Protein AF-A0A8J7U2C8-F1 (afdb_monomer_lite)

Foldseek 3Di:
DAQDVLQPDPVSLQVQLVVQLVCVVVVDDQPDPPCVPPDSSVSSSVCSRVVVDHRDCVVVVVVVVVPD

Sequence (68 aa):
MHVPDNIGSKYRLIVLAGQRVSQLQRGAAPRVENVENQKMTTIAMREASSGTLSFHPKGLLEKEHQAY

pLDDT: mean 81.97, std 15.09, range [41.53, 95.0]

Structure (mmCIF, N/CA/C/O backbone):
data_AF-A0A8J7U2C8-F1
#
_entry.id   AF-A0A8J7U2C8-F1
#
loop_
_atom_site.group_PDB
_atom_site.id
_atom_site.type_symbol
_atom_site.label_atom_id
_atom_site.label_alt_id
_atom_site.label_comp_id
_atom_site.label_asym_id
_atom_site.label_entity_id
_atom_site.label_seq_id
_atom_site.pdbx_PDB_ins_code
_atom_site.Cartn_x
_atom_site.Cartn_y
_atom_site.Cartn_z
_atom_site.occupancy
_atom_site.B_iso_or_equiv
_atom_site.auth_seq_id
_atom_site.auth_comp_id
_atom_site.auth_asym_id
_atom_site.auth_atom_id
_atom_site.pdbx_PDB_model_num
ATOM 1 N N . MET A 1 1 ? 8.845 -14.198 -2.770 1.00 64.31 1 MET A N 1
ATOM 2 C CA . MET A 1 1 ? 8.118 -13.000 -3.247 1.00 64.31 1 MET A CA 1
ATOM 3 C C . MET A 1 1 ? 7.573 -13.321 -4.630 1.00 64.31 1 MET A C 1
ATOM 5 O O . MET A 1 1 ? 8.367 -13.491 -5.547 1.00 64.31 1 MET A O 1
ATOM 9 N N . HIS A 1 2 ? 6.257 -13.503 -4.741 1.00 79.31 2 HIS A N 1
ATOM 10 C CA . HIS A 1 2 ? 5.577 -13.782 -6.006 1.00 79.31 2 HIS A CA 1
ATOM 11 C C . HIS A 1 2 ? 5.282 -12.458 -6.721 1.00 79.31 2 HIS A C 1
ATOM 13 O O . HIS A 1 2 ? 4.789 -11.525 -6.085 1.00 79.31 2 HIS A O 1
ATOM 19 N N . VAL A 1 3 ? 5.620 -12.363 -8.007 1.00 82.38 3 VAL A N 1
ATOM 20 C CA . VAL A 1 3 ? 5.262 -11.217 -8.852 1.00 82.38 3 VAL A CA 1
ATOM 21 C C . VAL A 1 3 ? 4.143 -11.688 -9.768 1.00 82.38 3 VAL A C 1
ATOM 23 O O . VAL A 1 3 ? 4.410 -12.548 -10.600 1.00 82.38 3 VAL A O 1
ATOM 26 N N . PRO A 1 4 ? 2.916 -11.172 -9.618 1.00 82.12 4 PRO A N 1
ATOM 27 C CA . PRO A 1 4 ? 1.833 -11.561 -10.504 1.00 82.12 4 PRO A CA 1
ATOM 28 C C . PRO A 1 4 ? 2.069 -11.026 -11.926 1.00 82.12 4 PRO A C 1
ATOM 30 O O . PRO A 1 4 ? 2.673 -9.961 -12.117 1.00 82.12 4 PRO A O 1
ATOM 33 N N . ASP A 1 5 ? 1.592 -11.771 -12.924 1.00 81.88 5 ASP A N 1
ATOM 34 C CA . ASP A 1 5 ? 1.838 -11.500 -14.350 1.00 81.88 5 ASP A CA 1
ATOM 35 C C . ASP A 1 5 ? 1.355 -10.111 -14.786 1.00 81.88 5 ASP A C 1
ATOM 37 O O . ASP A 1 5 ? 1.984 -9.454 -15.614 1.00 81.88 5 ASP A O 1
ATOM 41 N N . ASN A 1 6 ? 0.288 -9.605 -14.160 1.00 78.94 6 ASN A N 1
ATOM 42 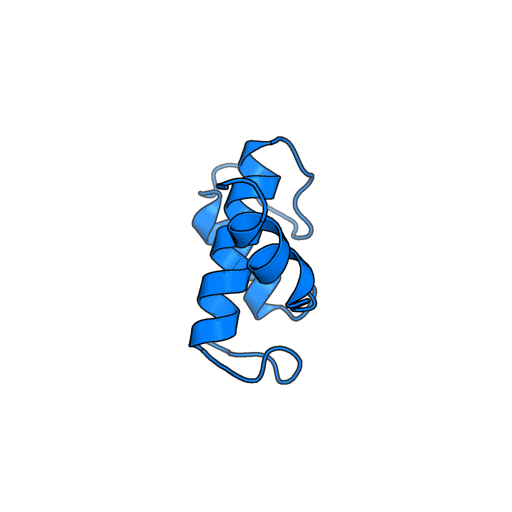C CA . ASN A 1 6 ? -0.252 -8.268 -14.415 1.00 78.94 6 ASN A CA 1
ATOM 43 C C . ASN A 1 6 ? 0.688 -7.121 -13.989 1.00 78.94 6 ASN A C 1
ATOM 45 O O . ASN A 1 6 ? 0.509 -5.982 -14.420 1.00 78.94 6 ASN A O 1
ATOM 49 N N . ILE A 1 7 ? 1.687 -7.400 -13.148 1.00 82.38 7 ILE A N 1
ATOM 50 C CA . ILE A 1 7 ? 2.734 -6.451 -12.750 1.00 82.38 7 ILE A CA 1
ATOM 51 C C . ILE A 1 7 ? 4.017 -6.725 -13.543 1.00 82.38 7 ILE A C 1
ATOM 53 O O . ILE A 1 7 ? 4.718 -5.781 -13.932 1.00 82.38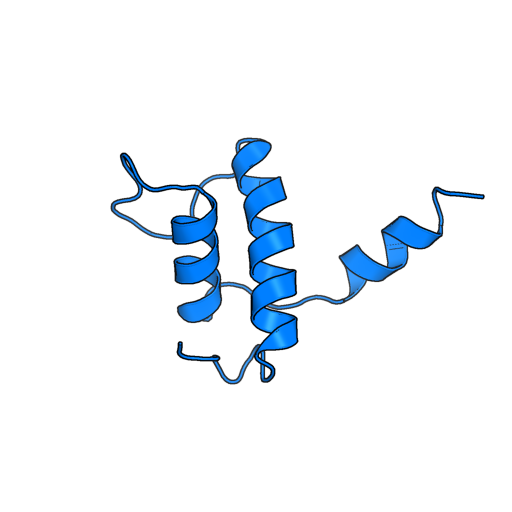 7 ILE A O 1
ATOM 57 N N . GLY A 1 8 ? 4.335 -8.004 -13.777 1.00 82.19 8 GLY A N 1
ATOM 58 C CA . GLY A 1 8 ? 5.413 -8.486 -14.652 1.00 82.19 8 GLY A CA 1
ATOM 59 C C . GLY A 1 8 ? 6.847 -8.159 -14.207 1.00 82.19 8 GLY A C 1
ATOM 60 O O . GLY A 1 8 ? 7.803 -8.714 -14.734 1.00 82.19 8 GLY A O 1
ATOM 61 N N . SER A 1 9 ? 7.037 -7.268 -13.228 1.00 87.75 9 SER A N 1
ATOM 62 C CA . SER A 1 9 ? 8.352 -6.835 -12.751 1.00 87.75 9 SER A CA 1
ATOM 63 C C . SER A 1 9 ? 8.389 -6.670 -11.235 1.00 87.75 9 SER A C 1
ATOM 65 O O . SER A 1 9 ? 7.542 -5.999 -10.642 1.00 87.75 9 SER A O 1
ATOM 67 N N . LYS A 1 10 ? 9.445 -7.211 -10.614 1.00 87.56 10 LYS A N 1
ATOM 68 C CA . LYS A 1 10 ? 9.733 -7.047 -9.178 1.00 87.56 10 LYS A CA 1
ATOM 69 C C . LYS A 1 10 ? 9.816 -5.571 -8.783 1.00 87.56 10 LYS A C 1
ATOM 71 O O . LYS A 1 10 ? 9.316 -5.198 -7.732 1.00 87.56 10 LYS A O 1
ATOM 76 N N . TYR A 1 11 ? 10.385 -4.718 -9.634 1.00 90.06 11 TYR A N 1
ATOM 77 C CA . TYR A 1 11 ? 10.497 -3.284 -9.353 1.00 90.06 11 TYR A CA 1
ATOM 78 C C . TYR A 1 11 ? 9.137 -2.588 -9.398 1.00 90.06 11 TYR A C 1
ATOM 80 O O . TYR A 1 11 ? 8.814 -1.810 -8.503 1.00 90.06 11 TYR A O 1
ATOM 88 N N . ARG A 1 12 ? 8.302 -2.923 -10.392 1.00 87.69 12 ARG A N 1
ATOM 89 C CA . ARG A 1 12 ? 6.932 -2.394 -10.484 1.00 87.69 12 ARG A CA 1
ATOM 90 C C . ARG A 1 12 ? 6.096 -2.799 -9.273 1.00 87.69 12 ARG A C 1
ATOM 92 O O . ARG A 1 12 ? 5.328 -1.978 -8.786 1.00 87.69 12 ARG A O 1
ATOM 99 N N . LEU A 1 13 ? 6.298 -4.011 -8.749 1.00 89.44 13 LEU A N 1
ATOM 100 C CA . LEU A 1 13 ? 5.651 -4.476 -7.520 1.00 89.44 13 LEU A CA 1
ATOM 101 C C . LEU A 1 13 ? 6.000 -3.579 -6.326 1.00 89.44 13 LEU A C 1
ATOM 103 O O . LEU A 1 13 ? 5.102 -3.140 -5.613 1.00 89.44 13 LEU A O 1
ATOM 107 N N . ILE A 1 14 ? 7.287 -3.275 -6.128 1.00 91.12 14 ILE A N 1
ATOM 108 C CA . ILE A 1 14 ? 7.739 -2.421 -5.018 1.00 91.12 14 ILE A CA 1
ATOM 109 C C . ILE A 1 14 ? 7.197 -0.996 -5.157 1.00 91.12 14 ILE A C 1
ATOM 111 O O . ILE A 1 14 ? 6.700 -0.435 -4.182 1.00 91.12 14 ILE A O 1
ATOM 115 N N . VAL A 1 15 ? 7.235 -0.424 -6.364 1.00 90.50 15 VAL A N 1
ATOM 116 C CA . VAL A 1 15 ? 6.693 0.920 -6.618 1.00 90.50 15 VAL A CA 1
ATOM 117 C C . VAL A 1 15 ? 5.184 0.961 -6.362 1.00 90.50 15 VAL A C 1
ATOM 119 O O . VAL A 1 15 ? 4.704 1.866 -5.678 1.00 90.50 15 VAL A O 1
ATOM 122 N N . LEU A 1 16 ? 4.441 -0.039 -6.846 1.00 90.38 16 LEU A N 1
ATOM 123 C CA . LEU A 1 16 ? 2.998 -0.152 -6.633 1.00 90.38 16 LEU A CA 1
ATOM 124 C C . LEU A 1 16 ? 2.655 -0.291 -5.147 1.00 90.38 16 LEU A C 1
ATOM 126 O O . LEU A 1 16 ? 1.761 0.396 -4.654 1.00 90.38 16 LEU A O 1
ATOM 130 N N . ALA A 1 17 ? 3.389 -1.136 -4.421 1.00 92.19 17 ALA A N 1
ATOM 131 C CA . ALA A 1 17 ? 3.220 -1.292 -2.983 1.00 92.19 17 ALA A CA 1
ATOM 132 C C . ALA A 1 17 ? 3.521 0.019 -2.239 1.00 92.19 17 ALA A C 1
ATOM 134 O O . ALA A 1 17 ? 2.748 0.411 -1.371 1.00 92.19 17 ALA A O 1
ATOM 135 N N . GLY A 1 18 ? 4.578 0.747 -2.612 1.00 93.38 18 GLY A N 1
ATOM 136 C CA . GLY A 1 18 ? 4.904 2.053 -2.029 1.00 93.38 18 GLY A CA 1
ATOM 137 C C . GLY A 1 18 ? 3.800 3.094 -2.242 1.00 93.38 18 GLY A C 1
ATOM 138 O O . GLY A 1 18 ? 3.359 3.737 -1.290 1.00 93.38 18 GLY A O 1
ATOM 139 N N . GLN A 1 19 ? 3.279 3.205 -3.468 1.00 91.75 19 GLN A N 1
ATOM 140 C CA . GLN A 1 19 ? 2.124 4.063 -3.763 1.00 91.75 19 GLN A CA 1
ATOM 141 C C . GLN A 1 19 ? 0.897 3.659 -2.943 1.00 91.75 19 GLN A C 1
ATOM 143 O O . GLN A 1 19 ? 0.170 4.516 -2.434 1.00 91.75 19 GLN A O 1
ATOM 148 N N . ARG A 1 20 ? 0.674 2.352 -2.786 1.00 93.75 20 ARG A N 1
ATOM 149 C CA . ARG A 1 20 ? -0.441 1.833 -2.003 1.00 93.75 20 ARG A CA 1
ATOM 150 C C . ARG A 1 20 ? -0.296 2.135 -0.513 1.00 93.75 20 ARG A C 1
ATOM 152 O O . ARG A 1 20 ? -1.287 2.511 0.106 1.00 93.75 20 ARG A O 1
ATOM 159 N N . VAL A 1 21 ? 0.912 2.076 0.049 1.00 95.00 21 VAL A N 1
ATOM 160 C CA . VAL A 1 21 ? 1.174 2.515 1.432 1.00 95.00 21 VAL A CA 1
ATOM 161 C C . VAL A 1 21 ? 0.744 3.966 1.627 1.00 95.00 21 VAL A C 1
ATOM 163 O O . VAL A 1 21 ? 0.045 4.255 2.595 1.00 95.00 21 VAL A O 1
ATOM 166 N N . SER A 1 22 ? 1.068 4.865 0.692 1.00 93.69 22 SER A N 1
ATOM 167 C CA . SER A 1 22 ? 0.622 6.263 0.777 1.00 93.69 22 SER A CA 1
ATOM 168 C C . SER A 1 22 ? -0.904 6.408 0.765 1.00 93.69 22 SER A C 1
ATOM 170 O O . SER A 1 22 ? -1.434 7.309 1.406 1.00 93.69 22 SER A O 1
ATOM 172 N N . GLN A 1 23 ? -1.630 5.536 0.059 1.00 92.69 23 GLN A N 1
ATOM 173 C CA . GLN A 1 23 ? -3.098 5.533 0.082 1.00 92.69 23 GLN A CA 1
ATOM 174 C C . GLN A 1 23 ? -3.636 5.048 1.433 1.00 92.69 23 GLN A C 1
ATOM 176 O O . GLN A 1 23 ? -4.532 5.679 1.987 1.00 92.69 23 GLN A O 1
ATOM 181 N N . LEU A 1 24 ? -3.072 3.968 1.983 1.00 93.88 24 LEU A N 1
ATOM 182 C CA . LEU A 1 24 ? -3.453 3.438 3.298 1.00 93.88 24 LEU A CA 1
ATOM 183 C C . LEU A 1 24 ? -3.194 4.464 4.412 1.00 93.88 24 LEU A C 1
ATOM 185 O O . LEU A 1 24 ? -4.042 4.664 5.274 1.00 93.88 24 LEU A O 1
ATOM 189 N N . GLN A 1 25 ? -2.071 5.185 4.345 1.00 93.25 25 GLN A N 1
ATOM 190 C CA . GLN A 1 25 ? -1.758 6.285 5.267 1.00 93.25 25 GLN A CA 1
ATOM 191 C C . GLN A 1 25 ? -2.773 7.434 5.200 1.00 93.25 25 GLN A C 1
ATOM 193 O O . GLN A 1 25 ? -3.005 8.099 6.203 1.00 93.25 25 GLN A O 1
ATOM 198 N N . ARG A 1 26 ? -3.394 7.660 4.036 1.00 94.88 26 ARG A N 1
ATOM 199 C CA . ARG A 1 26 ? -4.456 8.662 3.838 1.00 94.88 26 ARG A CA 1
ATOM 200 C C . ARG A 1 26 ? -5.850 8.157 4.233 1.00 94.88 26 ARG A C 1
ATOM 202 O O . ARG A 1 26 ? -6.828 8.850 3.980 1.00 94.88 26 ARG A O 1
ATOM 209 N N . GLY A 1 27 ? -5.954 6.964 4.820 1.00 92.38 27 GLY A N 1
ATOM 210 C CA . GLY A 1 27 ? -7.223 6.385 5.260 1.00 92.38 27 GLY A CA 1
ATOM 211 C C . GLY A 1 27 ? -7.961 5.576 4.191 1.00 92.38 27 GLY A C 1
ATOM 212 O O . GLY A 1 27 ? -9.142 5.285 4.362 1.00 92.38 27 GLY A O 1
ATOM 213 N N . ALA A 1 28 ? -7.305 5.195 3.088 1.00 93.25 28 ALA A N 1
ATOM 214 C CA . ALA A 1 28 ? -7.919 4.273 2.135 1.00 93.25 28 ALA A CA 1
ATOM 215 C C . ALA A 1 28 ? -8.170 2.903 2.786 1.00 93.25 28 ALA A C 1
ATOM 217 O O . ALA A 1 28 ? -7.307 2.373 3.487 1.00 93.25 28 ALA A O 1
ATOM 218 N N . ALA A 1 29 ? -9.320 2.297 2.489 1.00 92.12 29 ALA A N 1
ATOM 219 C CA . ALA A 1 29 ? -9.652 0.968 2.985 1.00 92.12 29 ALA A CA 1
ATOM 220 C C . ALA A 1 29 ? -8.708 -0.103 2.394 1.00 92.12 29 ALA A C 1
ATOM 222 O O . ALA A 1 29 ? -8.453 -0.095 1.177 1.00 92.12 29 ALA A O 1
ATOM 223 N N . PRO A 1 30 ? -8.191 -1.029 3.219 1.00 92.94 30 PRO A N 1
ATOM 224 C CA . PRO A 1 30 ? -7.503 -2.225 2.747 1.00 92.94 30 PRO A CA 1
ATOM 225 C C . PRO A 1 30 ? -8.413 -3.108 1.882 1.00 92.94 30 PRO A C 1
ATOM 227 O O . PRO A 1 30 ? -9.621 -3.165 2.090 1.00 92.94 30 PRO A O 1
ATOM 230 N N . ARG A 1 31 ? -7.826 -3.802 0.905 1.00 90.88 31 ARG A N 1
ATOM 231 C CA . ARG A 1 31 ? -8.510 -4.755 0.006 1.00 90.88 31 ARG A CA 1
ATOM 232 C C . ARG A 1 31 ? -8.348 -6.214 0.437 1.00 90.88 31 ARG A C 1
ATOM 234 O O . ARG A 1 31 ? -8.865 -7.103 -0.228 1.00 90.88 31 ARG A O 1
ATOM 241 N N . VAL A 1 32 ? -7.585 -6.459 1.498 1.00 89.44 32 VAL A N 1
ATOM 242 C CA . VAL A 1 32 ? -7.346 -7.786 2.076 1.00 89.44 32 VAL A CA 1
ATOM 243 C C . VAL A 1 32 ? -7.946 -7.851 3.474 1.00 89.44 32 VAL A C 1
ATOM 245 O O . VAL A 1 32 ? -7.999 -6.849 4.183 1.00 89.44 32 VAL A O 1
ATOM 248 N N . GLU A 1 33 ? -8.382 -9.040 3.869 1.00 88.94 33 GLU A N 1
ATOM 249 C CA . GLU A 1 33 ? -8.935 -9.306 5.197 1.00 88.94 33 GLU A CA 1
ATOM 250 C C . GLU A 1 33 ? -7.832 -9.500 6.252 1.00 88.94 33 GLU A C 1
ATOM 252 O O . GLU A 1 33 ? -6.656 -9.726 5.928 1.00 88.94 33 GLU A O 1
ATOM 257 N N . ASN A 1 34 ? -8.227 -9.476 7.531 1.00 88.00 34 ASN A N 1
ATOM 258 C CA . ASN A 1 34 ? -7.353 -9.736 8.682 1.00 88.00 34 ASN A CA 1
ATOM 259 C C . ASN A 1 34 ? -6.121 -8.811 8.715 1.00 88.00 34 ASN A C 1
ATOM 261 O O . ASN A 1 34 ? -4.974 -9.252 8.819 1.00 88.00 34 ASN A O 1
ATOM 265 N N . VAL A 1 35 ? -6.373 -7.512 8.560 1.00 89.00 35 VAL A N 1
ATOM 266 C CA . VAL A 1 35 ? -5.359 -6.442 8.544 1.00 89.00 35 VAL A CA 1
ATOM 267 C C . VAL A 1 35 ? -5.112 -5.819 9.913 1.00 89.00 35 VAL A C 1
ATOM 269 O O . VAL A 1 35 ? -4.222 -4.981 10.058 1.00 89.00 35 VAL A O 1
ATOM 272 N N . GLU A 1 36 ? -5.881 -6.231 10.917 1.00 87.06 36 GLU A N 1
ATOM 273 C CA . GLU A 1 36 ? -5.726 -5.777 12.292 1.00 87.06 36 GLU A CA 1
ATOM 274 C C . GLU A 1 36 ? -4.291 -6.050 12.769 1.00 87.06 36 GLU A C 1
ATOM 276 O O . GLU A 1 36 ? -3.749 -7.140 12.583 1.00 87.06 36 GLU A O 1
ATOM 281 N N . ASN A 1 37 ? -3.644 -5.028 13.337 1.00 88.75 37 ASN A N 1
ATOM 282 C CA . ASN A 1 37 ? -2.253 -5.061 13.811 1.00 88.75 37 ASN A CA 1
ATOM 283 C C . ASN A 1 37 ? -1.167 -5.314 12.743 1.00 88.75 37 ASN A C 1
ATOM 285 O O . ASN A 1 37 ? 0.001 -5.514 13.089 1.00 88.75 37 ASN A O 1
ATOM 289 N N . GLN A 1 38 ? -1.487 -5.268 11.445 1.00 92.12 38 GLN A N 1
ATOM 290 C CA . GLN A 1 38 ? -0.478 -5.380 10.388 1.00 92.12 38 GLN A CA 1
ATOM 291 C C . GLN A 1 38 ? 0.103 -4.015 10.007 1.00 92.12 38 GLN A C 1
ATOM 293 O O . GLN A 1 38 ? -0.595 -3.008 9.907 1.00 92.12 38 GLN A O 1
ATOM 298 N N . LYS A 1 39 ? 1.413 -3.979 9.728 1.00 94.12 39 LYS A N 1
ATOM 299 C CA . LYS A 1 39 ? 2.057 -2.782 9.169 1.00 94.12 39 LYS A CA 1
ATOM 300 C C . LYS A 1 39 ? 1.471 -2.485 7.788 1.00 94.12 39 LYS A C 1
ATOM 302 O O . LYS A 1 39 ? 1.296 -3.396 6.981 1.00 94.12 39 LYS A O 1
ATOM 307 N N . MET A 1 40 ? 1.268 -1.206 7.472 1.00 94.56 40 MET A N 1
ATOM 308 C CA . MET A 1 40 ? 0.745 -0.775 6.165 1.00 94.56 40 MET A CA 1
ATOM 309 C C . MET A 1 40 ? 1.582 -1.300 4.992 1.00 94.56 40 MET A C 1
ATOM 311 O O . MET A 1 40 ? 1.037 -1.646 3.950 1.00 94.56 40 MET A O 1
ATOM 315 N N . THR A 1 41 ? 2.900 -1.419 5.171 1.00 95.00 41 THR A N 1
ATOM 316 C CA . THR A 1 41 ? 3.808 -2.025 4.186 1.00 95.00 41 THR A CA 1
ATOM 317 C C . THR A 1 41 ? 3.500 -3.501 3.944 1.00 95.00 41 THR A C 1
ATOM 319 O O . THR A 1 41 ? 3.488 -3.941 2.798 1.00 95.00 41 THR A O 1
ATOM 322 N N . THR A 1 42 ? 3.192 -4.260 4.997 1.00 94.31 42 THR A N 1
ATOM 323 C CA . THR A 1 42 ? 2.783 -5.667 4.900 1.00 94.31 42 THR A CA 1
ATOM 324 C C . THR A 1 42 ? 1.450 -5.803 4.170 1.00 94.31 42 THR A C 1
ATOM 326 O O . THR A 1 42 ? 1.331 -6.637 3.273 1.00 94.31 42 THR A O 1
ATOM 329 N N . ILE A 1 43 ? 0.473 -4.953 4.501 1.00 94.44 43 ILE A N 1
ATOM 330 C CA . ILE A 1 43 ? -0.847 -4.932 3.854 1.00 94.44 43 ILE A CA 1
ATOM 331 C C . ILE A 1 43 ? -0.697 -4.618 2.359 1.00 94.44 43 ILE A C 1
ATOM 333 O O . ILE A 1 43 ? -1.160 -5.382 1.516 1.00 94.44 43 ILE A O 1
ATOM 337 N N . ALA A 1 44 ? 0.026 -3.548 2.018 1.00 93.75 44 ALA A N 1
ATOM 338 C CA . ALA A 1 44 ? 0.249 -3.137 0.634 1.00 93.75 44 ALA A CA 1
ATOM 339 C C . ALA A 1 44 ? 0.986 -4.203 -0.191 1.00 93.75 44 ALA A C 1
ATOM 341 O O . ALA A 1 44 ? 0.624 -4.446 -1.340 1.00 93.75 44 ALA A O 1
ATOM 342 N N . MET A 1 45 ? 1.989 -4.870 0.388 1.00 93.00 45 MET A N 1
ATOM 343 C CA . MET A 1 45 ? 2.695 -5.963 -0.285 1.00 93.00 45 MET A CA 1
ATOM 344 C C . MET A 1 45 ? 1.795 -7.179 -0.514 1.00 93.00 45 MET A C 1
ATOM 346 O O . MET A 1 45 ? 1.867 -7.777 -1.587 1.00 93.00 45 MET A O 1
ATOM 350 N N . ARG A 1 46 ? 0.931 -7.528 0.450 1.00 92.88 46 ARG A N 1
ATOM 351 C CA . ARG A 1 46 ? -0.057 -8.607 0.285 1.00 92.88 46 ARG A CA 1
ATOM 352 C C . ARG A 1 46 ? -1.017 -8.288 -0.858 1.00 92.88 46 ARG A C 1
ATOM 354 O O . ARG A 1 46 ? -1.132 -9.107 -1.764 1.00 92.88 46 ARG A O 1
ATOM 361 N N . GLU A 1 47 ? -1.597 -7.089 -0.864 1.00 90.69 47 GLU A N 1
ATOM 362 C CA . GLU A 1 47 ? -2.499 -6.622 -1.930 1.00 90.69 47 GLU A CA 1
ATOM 363 C C . GLU A 1 47 ? -1.825 -6.570 -3.309 1.00 90.69 47 GLU A C 1
ATOM 365 O O . GLU A 1 47 ? -2.435 -6.889 -4.330 1.00 90.69 47 GLU A O 1
ATOM 370 N N . ALA A 1 48 ? -0.555 -6.164 -3.359 1.00 90.44 48 ALA A N 1
ATOM 371 C CA . ALA A 1 48 ? 0.202 -6.126 -4.603 1.00 90.44 48 ALA A CA 1
ATOM 372 C C . ALA A 1 48 ? 0.525 -7.543 -5.106 1.00 90.44 48 ALA A C 1
ATOM 374 O O . ALA A 1 48 ? 0.447 -7.809 -6.302 1.00 90.44 48 ALA A O 1
ATOM 375 N N . SER A 1 49 ? 0.846 -8.469 -4.198 1.00 88.62 49 SER A N 1
ATOM 376 C CA . SER A 1 49 ? 1.173 -9.859 -4.539 1.00 88.62 49 SER A CA 1
ATOM 377 C C . SER A 1 49 ? -0.042 -10.713 -4.909 1.00 88.62 49 SER A C 1
ATOM 379 O O . SER A 1 49 ? 0.113 -11.673 -5.663 1.00 88.62 49 SER A O 1
ATOM 381 N N . SER A 1 50 ? -1.238 -10.355 -4.425 1.00 86.88 50 SER A N 1
ATOM 382 C CA . SER A 1 50 ? -2.498 -11.039 -4.738 1.00 86.88 50 SER A CA 1
ATOM 383 C C . SER A 1 50 ? -3.048 -10.691 -6.125 1.00 86.88 50 SER A C 1
ATOM 385 O O . SER A 1 50 ? -4.099 -11.195 -6.507 1.00 86.88 50 SER A O 1
ATOM 387 N N . GLY A 1 51 ? -2.380 -9.806 -6.876 1.00 80.31 51 GLY A N 1
ATOM 388 C CA . GLY A 1 51 ? -2.818 -9.381 -8.209 1.00 80.31 51 GLY A CA 1
ATOM 389 C C . GLY A 1 51 ? -4.058 -8.476 -8.203 1.00 80.31 51 GLY A C 1
ATOM 390 O O . GLY A 1 51 ? -4.522 -8.068 -9.263 1.00 80.31 51 GLY A O 1
ATOM 391 N N . THR A 1 52 ? -4.577 -8.108 -7.026 1.00 78.25 52 THR A N 1
ATOM 392 C CA . THR A 1 52 ? -5.781 -7.270 -6.863 1.00 78.25 52 THR A CA 1
ATOM 393 C C . THR A 1 52 ? -5.513 -5.788 -7.165 1.00 78.25 52 THR A C 1
ATOM 395 O O . THR A 1 52 ? -6.441 -4.986 -7.304 1.00 78.25 52 THR A O 1
ATOM 398 N N . LEU A 1 53 ? -4.239 -5.395 -7.245 1.00 81.50 53 LEU A N 1
ATOM 399 C CA . LEU A 1 53 ? -3.804 -4.065 -7.658 1.00 81.50 53 LEU A CA 1
ATOM 400 C C . LEU A 1 53 ? -3.341 -4.098 -9.117 1.00 81.50 53 LEU A C 1
ATOM 402 O O . LEU A 1 53 ? -2.575 -4.968 -9.517 1.00 81.50 53 LEU A O 1
ATOM 406 N N . SER A 1 54 ? -3.782 -3.116 -9.903 1.00 78.44 54 SER A N 1
ATOM 407 C CA . SER A 1 54 ? -3.327 -2.917 -11.282 1.00 78.44 54 SER A CA 1
ATOM 408 C C . SER A 1 54 ? -2.335 -1.762 -11.338 1.00 78.44 54 SER A C 1
ATOM 410 O O . SER A 1 54 ? -2.667 -0.640 -10.944 1.00 78.44 54 SER A O 1
ATOM 412 N N . PHE A 1 55 ? -1.127 -2.022 -11.837 1.00 76.19 55 PHE A N 1
ATOM 413 C CA . PHE A 1 55 ? -0.118 -0.984 -12.021 1.00 76.19 55 PHE A CA 1
ATOM 414 C C . PHE A 1 55 ? -0.551 -0.014 -13.125 1.00 76.19 55 PHE A C 1
ATOM 416 O O . PHE A 1 55 ? -0.705 -0.411 -14.276 1.00 76.19 55 PHE A O 1
ATOM 423 N N . HIS A 1 56 ? -0.716 1.263 -12.775 1.00 73.50 56 HIS A N 1
ATOM 424 C CA . HIS A 1 56 ? -0.973 2.331 -13.736 1.00 73.50 56 HIS A CA 1
ATOM 425 C C . HIS A 1 56 ? 0.166 3.356 -13.668 1.00 73.50 56 HIS A C 1
ATOM 427 O O . HIS A 1 56 ? 0.360 3.973 -12.618 1.00 73.50 56 HIS A O 1
ATOM 433 N N . PRO A 1 57 ? 0.901 3.598 -14.768 1.00 64.88 57 PRO A N 1
ATOM 434 C CA . PRO A 1 57 ? 2.030 4.533 -14.776 1.00 64.88 57 PRO A CA 1
ATOM 435 C C . PRO A 1 57 ? 1.620 6.000 -14.556 1.00 64.88 57 PRO A C 1
ATOM 437 O O . PRO A 1 57 ? 2.474 6.838 -14.276 1.00 64.88 57 PRO A O 1
ATOM 440 N N . LYS A 1 58 ? 0.320 6.317 -14.629 1.00 62.50 58 LYS A N 1
ATOM 441 C CA . LYS A 1 58 ? -0.212 7.687 -14.569 1.00 62.50 58 LYS A CA 1
ATOM 442 C C . LYS A 1 58 ? 0.239 8.466 -13.320 1.00 62.50 58 LYS A C 1
ATOM 444 O O . LYS A 1 58 ? 0.611 9.624 -13.432 1.00 62.50 58 LYS A O 1
ATOM 449 N N . GLY A 1 59 ? 0.324 7.808 -12.159 1.00 56.78 59 GLY A N 1
ATOM 450 C CA . GLY A 1 59 ? 0.724 8.455 -10.899 1.00 56.78 59 GLY A CA 1
ATOM 451 C C . GLY A 1 59 ? 2.227 8.731 -10.727 1.00 56.78 59 GLY A C 1
ATOM 452 O O . GLY A 1 59 ? 2.606 9.379 -9.753 1.00 56.78 59 GLY A O 1
ATOM 453 N N . LEU A 1 60 ? 3.087 8.223 -11.619 1.00 55.50 60 LEU A N 1
ATOM 454 C CA . LEU A 1 60 ? 4.524 8.546 -11.637 1.00 55.50 60 LEU A CA 1
ATOM 455 C C . LEU A 1 60 ? 4.805 9.792 -12.485 1.00 55.50 60 LEU A C 1
ATOM 457 O O . LEU A 1 60 ? 5.649 10.591 -12.103 1.00 55.50 60 LEU A O 1
ATOM 461 N N . LEU A 1 61 ? 4.056 9.977 -13.575 1.00 54.31 61 LEU A N 1
ATOM 462 C CA . LEU A 1 61 ? 4.226 11.091 -14.515 1.00 54.31 61 LEU A CA 1
ATOM 463 C C . LEU A 1 61 ? 3.670 12.418 -13.968 1.00 54.31 61 LEU A C 1
ATOM 465 O O . LEU A 1 61 ? 4.218 13.481 -14.233 1.00 54.31 61 LEU A O 1
ATOM 469 N N . GLU A 1 62 ? 2.610 12.377 -13.156 1.00 51.19 62 GLU A N 1
ATOM 470 C CA . GLU A 1 62 ? 1.983 13.599 -12.622 1.00 51.19 62 GLU A CA 1
ATOM 471 C C . GLU A 1 62 ? 2.820 14.301 -11.539 1.00 51.19 62 GLU A C 1
ATOM 473 O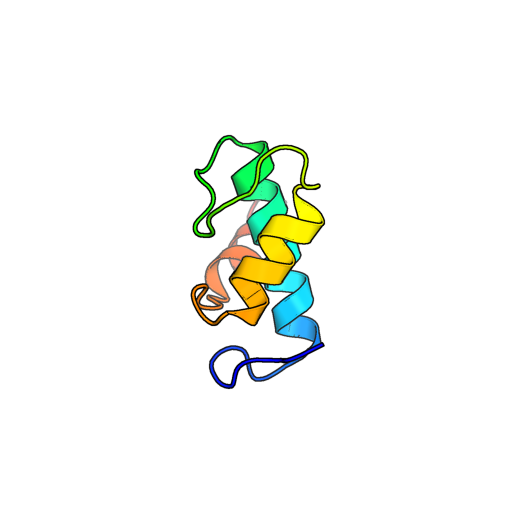 O . GLU A 1 62 ? 2.660 15.500 -11.320 1.00 51.19 62 GLU A O 1
ATOM 478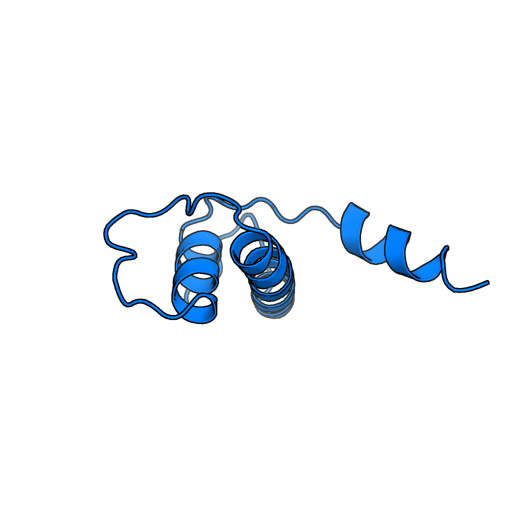 N N . LYS A 1 63 ? 3.740 13.589 -10.872 1.00 51.31 63 LYS A N 1
ATOM 479 C CA . LYS A 1 63 ? 4.582 14.185 -9.820 1.00 51.31 63 LYS A CA 1
ATOM 480 C C . LYS A 1 63 ? 5.730 15.036 -10.359 1.00 51.31 63 LYS A C 1
ATOM 482 O O . LYS A 1 63 ? 6.248 15.856 -9.611 1.00 51.31 63 LYS A O 1
ATOM 487 N N . GLU A 1 64 ? 6.103 14.873 -11.626 1.00 50.97 64 GLU A N 1
ATOM 488 C CA . GLU A 1 64 ? 7.169 15.671 -12.244 1.00 50.97 64 GLU A CA 1
ATOM 489 C C . GLU A 1 64 ? 6.672 17.055 -12.693 1.00 50.97 64 GLU A C 1
ATOM 491 O O . GLU A 1 64 ? 7.448 18.001 -12.742 1.00 50.97 64 GLU A O 1
ATOM 496 N N . HIS A 1 65 ? 5.365 17.217 -12.929 1.00 47.62 65 HIS A N 1
ATOM 497 C CA . HIS A 1 65 ? 4.780 18.468 -13.430 1.00 47.62 65 HIS A CA 1
ATOM 498 C C . HIS A 1 65 ? 4.361 19.477 -12.345 1.00 47.62 65 HIS A C 1
ATOM 500 O O . HIS A 1 65 ? 3.995 20.596 -12.684 1.00 47.62 65 HIS A O 1
ATOM 506 N N . GLN A 1 66 ? 4.396 19.121 -11.055 1.00 41.53 66 GLN A N 1
ATOM 507 C CA . GLN A 1 66 ? 4.100 20.057 -9.950 1.00 41.53 66 GLN A CA 1
ATOM 508 C C . GLN A 1 66 ? 5.353 20.697 -9.329 1.00 41.53 66 GLN A C 1
ATOM 510 O O . GLN A 1 66 ? 5.243 21.408 -8.333 1.00 41.53 66 GLN A O 1
ATOM 515 N N . ALA A 1 67 ? 6.537 20.437 -9.889 1.00 51.09 67 ALA A N 1
ATOM 516 C CA . ALA A 1 67 ? 7.813 20.945 -9.383 1.00 51.09 67 ALA A CA 1
ATOM 517 C C . ALA A 1 67 ? 8.446 22.043 -10.265 1.00 51.09 67 ALA A C 1
ATOM 519 O O . ALA A 1 67 ? 9.620 22.356 -10.065 1.00 51.09 67 ALA A O 1
ATOM 520 N N . TYR A 1 68 ? 7.697 22.622 -11.212 1.00 42.28 68 TYR A N 1
ATOM 521 C CA . TYR A 1 68 ? 8.142 23.739 -12.053 1.00 42.28 68 TYR A CA 1
ATOM 522 C C . TYR A 1 68 ? 7.125 24.880 -12.052 1.00 42.28 68 TYR A C 1
ATOM 524 O O . TYR A 1 68 ? 5.916 24.576 -12.181 1.00 42.28 68 TYR A O 1
#

Radius of gyration: 12.63 Å; chains: 1; bounding box: 20×38×29 Å

Secondary structure (DSSP, 8-state):
----TTT--HHHHHHHHHHHHHHHHTTPPPSSS--TT--HHHHHHHHHHTT-SPP-THHHHTTTTT--

Organism: NCBI:txid442870

InterPro domains:
  IPR003716 DNA-directed RNA polymerase, omega subunit [TIGR00690] (5-53)
  IPR006110 RNA polymerase, subunit omega/Rpo6/RPB6 [PF01192] (5-55)
  IPR006110 RNA polymerase, subunit omega/Rpo6/RPB6 [SM01409] (2-55)
  IPR036161 RPB6/omega subunit-like superfamily [G3DSA:3.90.940.10] (2-68)
  IPR036161 RPB6/omega subunit-like superfamily [SSF63562] (5-63)

=== Feature glossary ===
The record interleaves many kinds of information about one protein. Here is each kind framed as the question it answers.

Q: What known structures does this most resemble?
A: Structural nearest neighbors (via Foldseek easy-search vs the PDB). Reported per hit: target PDB id, E-value, and alignment TM-score. A TM-score above ~0.5 is the conventional threshold for 'same fold'.

Q: Where is each backbone atom in 3D?
A: The mmCIF table is the protein's shape written out atom by atom. For each backbone N, Cα, C, and carbonyl O, it records an (x, y, z) coordinate triple in Å plus the residue type, chain letter, and residue number.

Q: What are the backbone torsion angles?
A: The φ/ψ torsion pair specifies the backbone conformation at each residue. φ rotates about the N–Cα bond, ψ about the Cα–C bond. Steric clashes forbid most of the (φ, ψ) plane — the allowed regions (α-helix basin, β-sheet basin, left-handed helix) are the Ramachandran-allowed regions.

Q: Which residues are buried vs exposed?
A: Solvent-accessible surface area (SASA) is the area in Å² traced out by the centre of a 1.4 Å probe sphere (a water molecule) rolled over the protein's van der Waals surface (Shrake–Rupley / Lee–Richards construction). Buried residues have near-zero SASA; fully exposed residues can exceed 200 Å². The total SASA scales roughly with the number of surface residues.

Q: How confident is the AlphaFold model at each residue?
A: pLDDT is the predicted lDDT-Cα score: AlphaFold's confidence that the local environment of each residue (all inter-atomic distances within 15 Å) is correctly placed. It is a per-residue number between 0 and 100, with higher meaning more reliable.

Q: What does the local fold look like, residue by residue?
A: 3Di is Foldseek's structural alphabet. Each residue is assigned one of twenty discrete states based on how its Cα sits relative to its spatial (not sequential) neighbors. Aligning 3Di strings finds structural homologs roughly as well as full 3D superposition, but orders of magnitude faster.

Q: How big and how compact is the whole molecule?
A: Radius of gyration (Rg) is the root-mean-square distance of Cα atoms from their centroid — a single number for overall size and compactness. A globular domain of N residues has Rg ≈ 2.2·N^0.38 Å; an extended or disordered chain has a much larger Rg. The Cα contact count is the number of residue pairs whose Cα atoms are within 8 Å and are more than four positions apart in sequence — a standard proxy for tertiary packing density. The bounding box is the smallest axis-aligned box enclosing all Cα atoms.

Q: Which residues are in helices, strands, or loops?
A: DSSP 8-state secondary structure assigns each residue one of H (α-helix), G (3₁₀-helix), I (π-helix), E (extended β-strand), B (isolated β-bridge), T (hydrogen-bonded turn), S (bend), or '-' (coil). The assignment is computed from backbone hydrogen-bond geometry via the Kabsch–Sander algorithm.

Q: How mobile is each atom in the crystal?
A: Crystallographic B-factors measure how much each atom's electron density is smeared out, in Å². They rise in mobile loops and surface residues and fall in the buried interior. In AlphaFold models this column is repurposed to hold pLDDT instead.

Q: What if only a Cα trace is available?
A: P-SEA three-state annotation labels each residue as helix, strand, or coil based purely on the geometry of the Cα trace. It serves as a fallback when the full backbone (and thus DSSP) is unavailable.

Q: What family and function is it annotated with?
A: Database cross-references. InterPro integrates a dozen domain/family signature databases into unified entries with residue-range hits. GO terms attach function/process/location labels with evidence codes. CATH codes position the fold in a four-level structural taxonomy. Organism is the NCBI-taxonomy species name.

Q: Are the domains correctly placed relative to each other?
A: Predicted Aligned Error (PAE) is an AlphaFold confidence matrix: entry (i, j) is the expected error in the position of residue j, in ångströms, when the prediction is superimposed on the true structure at residue i. Low PAE within a block of residues means that block is internally rigid and well-predicted; high PAE between two blocks means their relative placement is uncertain even if each block individually is confident.

Q: What do the diagnostic plots show?
A: Three diagnostic plots accompany the record. The Cα contact map visualizes the tertiary structure as a 2D adjacency matrix (8 Å cutoff, sequence-local contacts suppressed). The Ramachandran plot shows the distribution of backbone (φ, ψ) torsions, with points in the α and β basins reflecting secondary st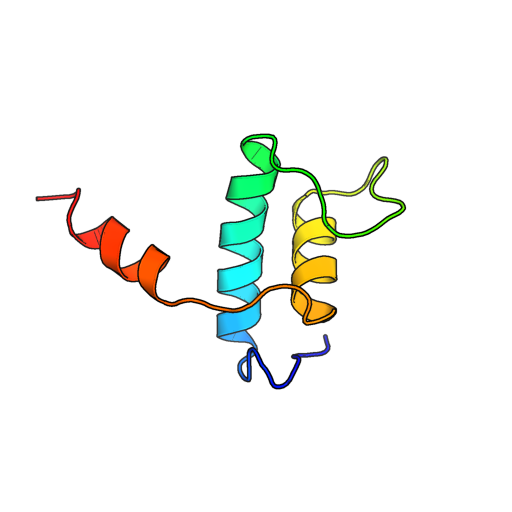ructure content. The PAE plot shows AlphaFold's inter-residue confidence as a color matrix.

Q: What is the amino-acid chain?
A: Primary structure: the covalent order of the twenty standard amino acids along the backbone. Two proteins with the same sequence will (almost always) fold to the same structure; two with 30% identity often share a fold but not the details.

Q: What do the rendered images show?
A: The six renders are orthographic views along the three Cartesian axes in both directions. Representation (cartoon, sticks, or surface) and color scheme (sequence-rainbow or by-chain) vary across proteins so the training set covers all the common visualization conventions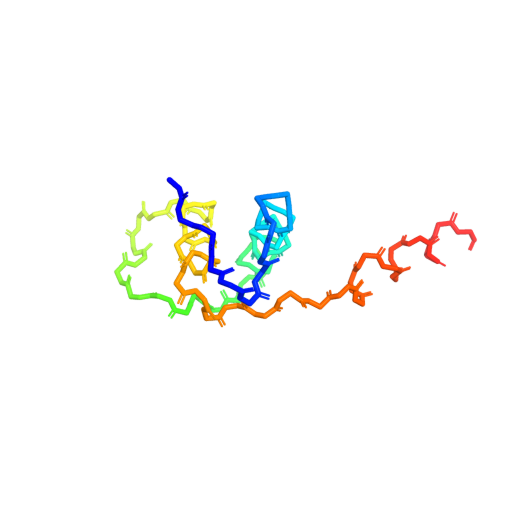.